Protein AF-A0A9P5PMZ4-F1 (afdb_monomer)

Radius of gyration: 18.68 Å; Cα contacts (8 Å, |Δi|>4): 31; chains: 1; bounding box: 36×31×54 Å

Organism: NCBI:txid206335

pLDDT: mean 79.24, std 9.77, range [43.88, 92.06]

InterPro domains:
  IPR012337 Ribonuclease H-like superfamily [SSF53098] (5-76)

Sequence (87 aa):
SNKEPFEYWSSIWPQNSKTITPCQALAHIALNFLAAPAASTNVEHLFLKSGLIISKKCHNLTPDHIRQSMVLGNWLTVPGLVPVSDI

Solvent-accessible surface area (backbone atoms only — not comparable to full-atom values): 5446 Å² total; per-residue (Å²): 131,88,66,57,70,65,62,53,33,56,72,59,44,71,90,83,63,97,68,86,48,74,69,35,55,50,25,50,52,51,46,56,58,69,68,49,71,95,55,67,59,67,61,50,50,51,49,60,72,42,40,65,54,54,74,74,35,46,93,82,43,56,73,66,55,52,50,50,52,50,52,51,57,56,42,70,71,40,88,84,72,58,63,79,91,80,110

Mean predicted aligned error: 9.97 Å

Foldseek 3Di:
DDDDQLVVLVVQADPDDPDQDPSNVVSVVSNVVVPDDPDCVVVVVLCVVLVCVCVVCVVPDDPVRSVVCSVVVVQVVDPPSDPPVRD

Secondary structure (DSSP, 8-state):
----HHHHHHHHS-SS-SS--HHHHHHHHHHHHHHS-SSTHHHHHHHHHHHHHHHHHTTTS-HHHHHHHHHHHHHTTSTTSS-GGG-

Structure (mmCIF, N/CA/C/O backbone):
data_AF-A0A9P5PMZ4-F1
#
_entry.id   AF-A0A9P5PMZ4-F1
#
loop_
_atom_site.group_PDB
_atom_site.id
_atom_site.type_symbol
_atom_site.label_atom_id
_atom_site.label_alt_id
_atom_site.label_comp_id
_atom_site.label_asym_id
_atom_site.label_entity_id
_atom_site.label_seq_id
_atom_site.pdbx_PDB_ins_code
_atom_site.Cartn_x
_atom_site.Cartn_y
_atom_site.Cartn_z
_atom_site.occupancy
_atom_site.B_iso_or_equiv
_atom_site.auth_seq_id
_atom_site.auth_comp_id
_atom_site.auth_asym_id
_atom_site.auth_atom_id
_atom_site.pdbx_PDB_model_num
ATOM 1 N N . SER A 1 1 ? 1.026 4.881 -25.749 1.00 43.88 1 SER A N 1
ATOM 2 C CA . SER A 1 1 ? 0.079 4.537 -24.674 1.00 43.88 1 SER A CA 1
ATOM 3 C C . SER A 1 1 ? 0.828 4.674 -23.364 1.00 43.88 1 SER A C 1
ATOM 5 O O . SER A 1 1 ? 1.776 3.920 -23.162 1.00 43.88 1 SER A O 1
ATOM 7 N N . ASN A 1 2 ? 0.533 5.707 -22.571 1.00 52.84 2 ASN A N 1
ATOM 8 C CA . ASN A 1 2 ? 1.212 5.956 -21.297 1.00 52.84 2 ASN A CA 1
ATOM 9 C C . ASN A 1 2 ? 0.746 4.895 -20.301 1.00 52.84 2 ASN A C 1
ATOM 11 O O . ASN A 1 2 ? -0.362 4.992 -19.790 1.00 52.84 2 ASN A O 1
ATOM 15 N N . LYS A 1 3 ? 1.553 3.852 -20.088 1.00 66.25 3 LYS A N 1
ATOM 16 C CA . LYS A 1 3 ? 1.331 2.935 -18.967 1.00 66.25 3 LYS A CA 1
ATOM 17 C C . LYS A 1 3 ? 1.526 3.724 -17.678 1.00 66.25 3 LYS A C 1
ATOM 19 O O . LYS A 1 3 ? 2.486 4.494 -17.590 1.00 66.25 3 LYS A O 1
ATOM 24 N N . GLU A 1 4 ? 0.641 3.520 -16.709 1.00 86.31 4 GLU A N 1
ATOM 25 C CA . GLU A 1 4 ? 0.804 4.095 -15.377 1.00 86.31 4 GLU A CA 1
ATOM 26 C C . GLU A 1 4 ? 2.183 3.685 -14.824 1.00 86.31 4 GLU A C 1
ATOM 28 O O . GLU A 1 4 ? 2.572 2.518 -14.969 1.00 86.31 4 GLU A O 1
ATOM 33 N N . PRO A 1 5 ? 2.965 4.609 -14.227 1.00 85.62 5 PRO A N 1
ATOM 34 C CA . PRO A 1 5 ? 4.352 4.344 -13.836 1.00 85.62 5 PRO A CA 1
ATOM 35 C C . PRO A 1 5 ? 4.513 3.082 -12.984 1.00 85.62 5 PRO A C 1
ATOM 37 O O . PRO A 1 5 ? 5.483 2.342 -13.145 1.00 85.62 5 PRO A O 1
ATOM 40 N N . PHE A 1 6 ? 3.535 2.805 -12.120 1.00 86.56 6 PHE A N 1
ATOM 41 C CA . PHE A 1 6 ? 3.516 1.613 -11.281 1.00 86.56 6 PHE A CA 1
ATOM 42 C C . PHE A 1 6 ? 3.444 0.320 -12.111 1.00 86.56 6 PHE A C 1
ATOM 44 O O . PHE A 1 6 ? 4.271 -0.569 -11.928 1.00 86.56 6 PHE A O 1
ATOM 51 N N . GLU A 1 7 ? 2.538 0.241 -13.091 1.00 87.94 7 GLU A N 1
ATOM 52 C CA . GLU A 1 7 ? 2.382 -0.929 -13.968 1.00 87.94 7 GLU A CA 1
ATOM 53 C C . GLU A 1 7 ? 3.634 -1.194 -14.811 1.00 87.94 7 GLU A C 1
ATOM 55 O O . GLU A 1 7 ? 4.030 -2.345 -15.020 1.00 87.94 7 GLU A O 1
ATOM 60 N N . TYR A 1 8 ? 4.284 -0.125 -15.280 1.00 90.12 8 TYR A N 1
ATOM 61 C CA . TYR A 1 8 ? 5.533 -0.231 -16.026 1.00 90.12 8 TYR A CA 1
ATOM 62 C C . TYR A 1 8 ? 6.627 -0.896 -15.183 1.00 90.12 8 TYR A C 1
ATOM 64 O O . TYR A 1 8 ? 7.193 -1.909 -15.602 1.00 90.12 8 TYR A O 1
ATOM 72 N N . TRP A 1 9 ? 6.890 -0.384 -13.979 1.00 89.62 9 TRP A N 1
ATOM 73 C CA . TRP A 1 9 ? 7.928 -0.940 -13.110 1.00 89.62 9 TRP A CA 1
ATOM 74 C C . TRP A 1 9 ? 7.567 -2.331 -12.574 1.00 89.62 9 TRP A C 1
ATOM 76 O O . TRP A 1 9 ? 8.453 -3.180 -12.465 1.00 89.62 9 TRP A O 1
ATO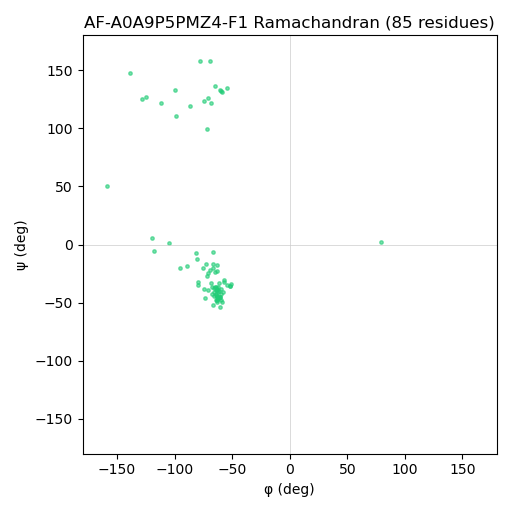M 86 N N . SER A 1 10 ? 6.282 -2.617 -12.335 1.00 89.44 10 SER A N 1
ATOM 87 C CA . SER A 1 10 ? 5.816 -3.962 -11.974 1.00 89.44 10 SER A CA 1
ATOM 88 C C . SER A 1 10 ? 6.095 -4.995 -13.067 1.00 89.44 10 SER A C 1
ATOM 90 O O . SER A 1 10 ? 6.407 -6.137 -12.747 1.00 89.44 10 SER A O 1
ATOM 92 N N . SER A 1 11 ? 6.051 -4.613 -14.349 1.00 88.06 11 SER A N 1
ATOM 93 C CA . SER A 1 11 ? 6.355 -5.536 -15.455 1.00 88.06 11 SER A CA 1
ATOM 94 C C . SER A 1 11 ? 7.832 -5.947 -15.541 1.00 88.06 11 SER A C 1
ATOM 96 O O . SER A 1 11 ? 8.153 -6.990 -16.105 1.00 88.06 11 SER A O 1
ATOM 98 N N . ILE A 1 12 ? 8.730 -5.140 -14.970 1.00 86.19 12 ILE A N 1
ATOM 99 C CA . ILE A 1 12 ? 10.185 -5.369 -14.958 1.00 86.19 12 ILE A CA 1
ATOM 100 C C . ILE A 1 12 ? 10.598 -6.197 -13.728 1.00 86.19 12 ILE A C 1
ATOM 102 O O . ILE A 1 12 ? 11.680 -6.792 -13.695 1.00 86.19 12 ILE A O 1
ATOM 106 N N . TRP A 1 13 ? 9.736 -6.259 -12.711 1.00 81.06 13 TRP A N 1
ATOM 107 C CA . TRP A 1 13 ? 10.000 -6.970 -11.468 1.00 81.06 13 TRP A CA 1
ATOM 108 C C . TRP A 1 13 ? 9.972 -8.497 -11.670 1.00 81.06 13 TRP A C 1
ATOM 110 O O . TRP A 1 13 ? 8.981 -9.038 -12.169 1.00 81.06 13 TRP A O 1
ATOM 120 N N . PRO A 1 14 ? 11.031 -9.236 -11.287 1.00 73.06 14 PRO A N 1
ATOM 121 C CA . PRO A 1 14 ? 11.065 -10.677 -11.466 1.00 73.06 14 PRO A CA 1
ATOM 122 C C . PRO A 1 14 ? 10.162 -11.345 -10.437 1.00 73.06 14 PRO A C 1
ATOM 124 O O . PRO A 1 14 ? 10.378 -11.218 -9.235 1.00 73.06 14 PRO A O 1
ATOM 127 N N . GLN A 1 15 ? 9.198 -12.136 -10.899 1.00 66.88 15 GLN A N 1
ATOM 128 C CA . GLN A 1 15 ? 8.359 -12.897 -9.978 1.00 66.88 15 GLN A CA 1
ATOM 129 C C . GLN A 1 15 ? 9.118 -14.049 -9.297 1.00 66.88 15 GLN A C 1
ATOM 131 O O . GLN A 1 15 ? 8.719 -14.430 -8.208 1.00 66.88 15 GLN A O 1
ATOM 136 N N . ASN A 1 16 ? 10.208 -14.581 -9.886 1.00 63.66 16 ASN A N 1
ATOM 137 C CA . ASN A 1 16 ? 10.945 -15.750 -9.362 1.00 63.66 16 ASN A CA 1
ATOM 138 C C . ASN A 1 16 ? 12.408 -15.867 -9.880 1.00 63.66 16 ASN A C 1
ATOM 140 O O . ASN A 1 16 ? 12.807 -16.914 -10.390 1.00 63.66 16 ASN A O 1
ATOM 144 N N . SER A 1 17 ? 13.230 -14.810 -9.803 1.00 68.75 17 SER A N 1
ATOM 145 C CA . SER A 1 17 ? 14.650 -14.881 -10.226 1.00 68.75 17 SER A CA 1
ATOM 146 C C . SER A 1 17 ? 15.603 -15.068 -9.039 1.00 68.75 17 SER A C 1
ATOM 148 O O . SER A 1 17 ? 15.526 -14.324 -8.067 1.00 68.75 17 SER A O 1
ATOM 150 N N . LYS A 1 18 ? 16.553 -16.012 -9.138 1.00 72.75 18 LYS A N 1
ATOM 151 C CA . LYS A 1 18 ? 17.628 -16.223 -8.139 1.00 72.75 18 LYS A CA 1
ATOM 152 C C . LYS A 1 18 ? 18.712 -15.140 -8.165 1.00 72.75 18 LYS A C 1
ATOM 154 O O . LYS A 1 18 ? 19.479 -15.024 -7.216 1.00 72.75 18 LYS A O 1
ATOM 159 N N . THR A 1 19 ? 18.787 -14.364 -9.242 1.00 77.56 19 THR A N 1
ATOM 160 C CA . THR A 1 19 ? 19.781 -13.301 -9.433 1.00 77.56 19 THR A CA 1
ATOM 161 C C . THR A 1 19 ? 19.075 -12.004 -9.807 1.00 77.56 19 THR A C 1
ATOM 163 O O . THR A 1 19 ? 18.311 -11.982 -10.775 1.00 77.56 19 THR A O 1
ATOM 166 N N . ILE A 1 20 ? 19.330 -10.936 -9.047 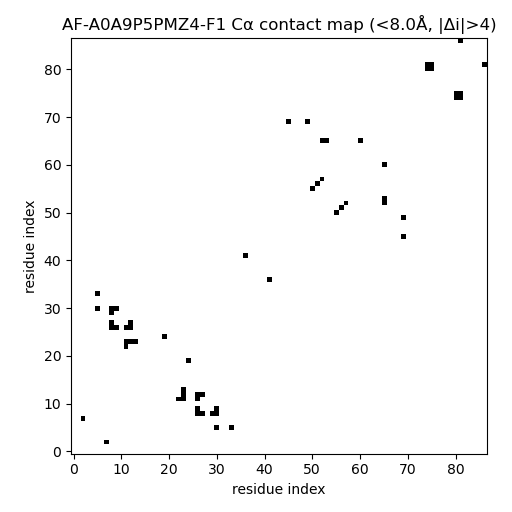1.00 81.31 20 ILE A N 1
ATOM 167 C CA . ILE A 1 20 ? 18.765 -9.603 -9.286 1.00 81.31 20 ILE A CA 1
ATOM 168 C C . ILE A 1 20 ? 19.668 -8.862 -10.272 1.00 81.31 20 ILE A C 1
ATOM 170 O O . ILE A 1 20 ? 20.844 -8.632 -9.993 1.00 81.31 20 ILE A O 1
ATOM 174 N N . THR A 1 21 ? 19.130 -8.480 -11.428 1.00 87.12 21 THR A N 1
ATOM 175 C CA . THR A 1 21 ? 19.840 -7.609 -12.373 1.00 87.12 21 THR A CA 1
ATOM 176 C C . THR A 1 21 ? 19.783 -6.148 -11.903 1.00 87.12 21 THR A C 1
ATOM 178 O O . THR A 1 21 ? 18.855 -5.769 -11.182 1.00 87.12 21 THR A O 1
ATOM 181 N N . PRO A 1 22 ? 20.710 -5.272 -12.335 1.00 88.56 22 PRO A N 1
ATOM 182 C CA . PRO A 1 22 ? 20.660 -3.847 -11.989 1.00 88.56 22 PRO A CA 1
ATOM 183 C C . PRO A 1 22 ? 19.325 -3.172 -12.345 1.00 88.56 22 PRO A C 1
ATOM 185 O O . PRO A 1 22 ? 18.832 -2.325 -11.605 1.00 88.56 22 PRO A O 1
ATOM 188 N N . CYS A 1 23 ? 18.699 -3.588 -13.450 1.00 86.56 23 CYS A N 1
ATOM 189 C CA . CYS A 1 23 ? 17.400 -3.070 -13.878 1.00 86.56 23 CYS A CA 1
ATOM 190 C C . CYS A 1 23 ? 16.271 -3.486 -12.920 1.00 86.56 23 CYS A C 1
ATOM 192 O O . CYS A 1 23 ? 15.389 -2.689 -12.612 1.00 86.56 23 CYS A O 1
ATOM 194 N N . GLN A 1 24 ? 16.338 -4.703 -12.378 1.00 86.69 24 GLN A N 1
ATOM 195 C CA . GLN A 1 24 ? 15.389 -5.191 -11.377 1.00 86.69 24 GLN A CA 1
ATOM 196 C C . GLN A 1 24 ? 15.581 -4.487 -10.032 1.00 86.69 24 GLN A C 1
ATOM 198 O O . GLN A 1 24 ? 14.600 -4.116 -9.395 1.00 86.69 24 GLN A O 1
ATOM 203 N N . ALA A 1 25 ? 16.828 -4.234 -9.625 1.00 89.25 25 ALA A N 1
ATOM 204 C CA . ALA A 1 25 ? 17.112 -3.437 -8.432 1.00 89.25 25 ALA A CA 1
ATOM 205 C C . ALA A 1 25 ? 16.529 -2.018 -8.553 1.00 89.25 25 ALA A C 1
ATOM 207 O O . ALA A 1 25 ? 15.891 -1.529 -7.622 1.00 89.25 25 ALA A O 1
ATOM 208 N N . LEU A 1 26 ? 16.673 -1.385 -9.723 1.00 91.12 26 LEU A N 1
ATOM 209 C CA . LEU A 1 26 ? 16.069 -0.082 -9.996 1.00 91.12 26 LEU A CA 1
ATOM 210 C C . LEU A 1 26 ? 14.535 -0.141 -9.977 1.00 91.12 26 LEU A C 1
ATOM 212 O O . LEU A 1 26 ? 13.905 0.722 -9.370 1.00 91.12 26 LEU A O 1
ATOM 216 N N . ALA A 1 27 ? 13.937 -1.175 -10.577 1.00 90.19 27 ALA A N 1
ATOM 217 C CA . ALA A 1 27 ? 12.492 -1.384 -10.537 1.00 90.19 27 ALA A CA 1
ATOM 218 C C . ALA A 1 27 ? 11.971 -1.530 -9.100 1.00 90.19 27 ALA A C 1
ATOM 220 O O . ALA A 1 27 ? 10.936 -0.957 -8.771 1.00 90.19 27 ALA A O 1
ATOM 221 N N . HIS A 1 28 ? 12.717 -2.208 -8.219 1.00 87.94 28 HIS A N 1
ATOM 222 C CA . HIS A 1 28 ? 12.374 -2.289 -6.797 1.00 87.94 28 HIS A CA 1
ATOM 223 C C . HIS A 1 28 ? 12.308 -0.912 -6.143 1.00 87.94 28 HIS A C 1
ATOM 225 O O . HIS A 1 28 ? 11.356 -0.595 -5.435 1.00 87.94 28 HIS A O 1
ATOM 231 N N . ILE A 1 29 ? 13.342 -0.095 -6.357 1.00 92.06 29 ILE A N 1
ATOM 232 C CA . ILE A 1 29 ? 13.444 1.237 -5.758 1.00 92.06 29 ILE A CA 1
ATOM 233 C C . ILE A 1 29 ? 12.307 2.116 -6.275 1.00 92.06 29 ILE A C 1
ATOM 235 O O . ILE A 1 29 ? 11.641 2.775 -5.483 1.00 92.06 29 ILE A O 1
ATOM 239 N N . ALA A 1 30 ? 12.048 2.078 -7.583 1.00 91.69 30 ALA A N 1
ATOM 240 C CA . ALA A 1 30 ? 10.965 2.830 -8.198 1.00 91.69 30 ALA A CA 1
ATOM 241 C C . ALA A 1 30 ? 9.593 2.419 -7.643 1.00 91.69 30 ALA A C 1
ATOM 243 O O . ALA A 1 30 ? 8.804 3.287 -7.285 1.00 91.69 30 ALA A O 1
ATOM 244 N N . LEU A 1 31 ? 9.321 1.117 -7.504 1.00 91.19 31 LEU A N 1
ATOM 245 C CA . LEU A 1 31 ? 8.073 0.627 -6.911 1.00 91.19 31 LEU A CA 1
ATOM 246 C C . LEU A 1 31 ? 7.926 1.048 -5.448 1.00 91.19 31 LEU A C 1
ATOM 248 O O . LEU A 1 31 ? 6.861 1.522 -5.067 1.00 91.19 31 LEU A O 1
ATOM 252 N N . ASN A 1 32 ? 8.986 0.937 -4.645 1.00 89.94 32 ASN A N 1
ATOM 253 C CA . ASN A 1 32 ? 8.963 1.376 -3.247 1.00 89.94 32 ASN A CA 1
ATOM 254 C C . ASN A 1 32 ? 8.718 2.886 -3.126 1.00 89.94 32 ASN A C 1
ATOM 256 O O . ASN A 1 32 ? 7.947 3.320 -2.273 1.00 89.94 32 ASN A O 1
ATOM 260 N N . PHE A 1 33 ? 9.336 3.683 -3.999 1.00 89.81 33 PHE A N 1
ATO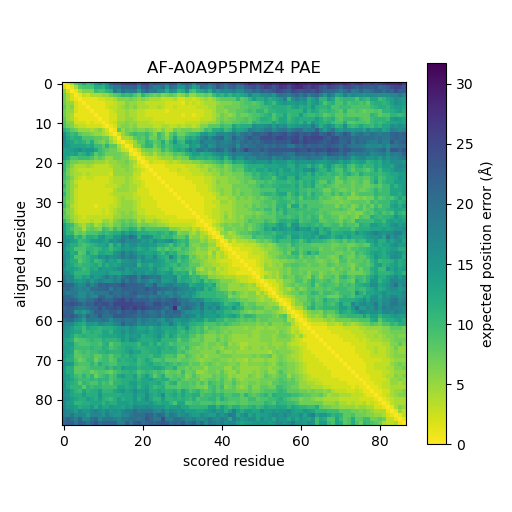M 261 C CA . PHE A 1 33 ? 9.124 5.126 -4.047 1.00 89.81 33 PHE A CA 1
ATOM 262 C C . PHE A 1 33 ? 7.689 5.482 -4.459 1.00 89.81 33 PHE A C 1
ATOM 264 O O . PHE A 1 33 ? 7.064 6.322 -3.824 1.00 89.81 33 PHE A O 1
ATOM 271 N N . LEU A 1 34 ? 7.146 4.818 -5.485 1.00 88.88 34 LEU A N 1
ATOM 272 C CA . LEU A 1 34 ? 5.782 5.051 -5.974 1.00 88.88 34 LEU A CA 1
ATOM 273 C C . LEU A 1 34 ? 4.696 4.529 -5.021 1.00 88.88 34 LEU A C 1
ATOM 275 O O . LEU A 1 34 ? 3.584 5.048 -5.028 1.00 88.88 34 LEU A O 1
ATOM 279 N N . ALA A 1 35 ? 4.994 3.508 -4.214 1.00 87.19 35 ALA A N 1
ATOM 280 C CA . ALA A 1 35 ? 4.074 2.974 -3.211 1.00 87.19 35 ALA A CA 1
ATOM 281 C C . ALA A 1 35 ? 3.959 3.871 -1.969 1.00 87.19 35 ALA A C 1
ATOM 283 O O . ALA A 1 35 ? 2.986 3.758 -1.220 1.00 87.19 35 ALA A O 1
ATOM 284 N N . ALA A 1 36 ? 4.938 4.750 -1.733 1.00 86.62 36 ALA A N 1
ATOM 285 C CA . ALA A 1 36 ? 4.885 5.702 -0.637 1.00 86.62 36 ALA A CA 1
ATOM 286 C C . ALA A 1 36 ? 3.774 6.736 -0.906 1.00 86.62 36 ALA A C 1
ATOM 288 O O . ALA A 1 36 ? 3.815 7.433 -1.924 1.00 86.62 36 ALA A O 1
ATOM 289 N N . PRO A 1 37 ? 2.774 6.872 -0.016 1.00 80.88 37 PRO A N 1
ATOM 290 C CA . PRO A 1 37 ? 1.739 7.881 -0.184 1.00 80.88 37 PRO A CA 1
ATOM 291 C C . PRO A 1 37 ? 2.355 9.282 -0.215 1.00 80.88 37 PRO A C 1
ATOM 293 O O . PRO A 1 37 ? 3.135 9.640 0.665 1.00 80.88 37 PRO A O 1
ATOM 296 N N . ALA A 1 38 ? 1.957 10.103 -1.188 1.00 81.62 38 ALA A N 1
ATOM 297 C CA . ALA A 1 38 ? 2.415 11.491 -1.284 1.00 81.62 38 ALA A CA 1
ATOM 298 C C . ALA A 1 38 ? 1.905 12.384 -0.132 1.00 81.62 38 ALA A C 1
ATOM 300 O O . ALA A 1 38 ? 2.436 13.470 0.084 1.00 81.62 38 ALA A O 1
ATOM 301 N N . ALA A 1 39 ? 0.879 11.939 0.603 1.00 76.62 39 ALA A N 1
ATOM 302 C CA . ALA A 1 39 ? 0.278 12.677 1.709 1.00 76.62 39 ALA A CA 1
ATOM 303 C C . ALA A 1 39 ? -0.053 11.761 2.900 1.00 76.62 39 ALA A C 1
ATOM 305 O O . ALA A 1 39 ? -0.460 10.609 2.726 1.00 76.62 39 ALA A O 1
ATOM 306 N N . SER A 1 40 ? 0.034 12.308 4.117 1.00 73.75 40 SER A N 1
ATOM 307 C CA . SER A 1 40 ? -0.435 11.674 5.363 1.00 73.75 40 SER A CA 1
ATOM 308 C C . SER A 1 40 ? -1.958 11.520 5.425 1.00 73.75 40 SER A C 1
ATOM 310 O O . SER A 1 40 ? -2.481 10.859 6.318 1.00 73.75 40 SER A O 1
ATOM 312 N N . THR A 1 41 ? -2.698 12.072 4.465 1.00 71.31 41 THR A N 1
ATOM 313 C CA . THR A 1 41 ? -4.164 12.094 4.473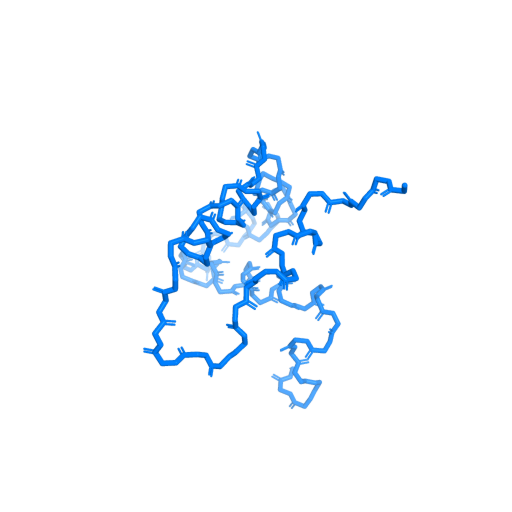 1.00 71.31 41 THR A CA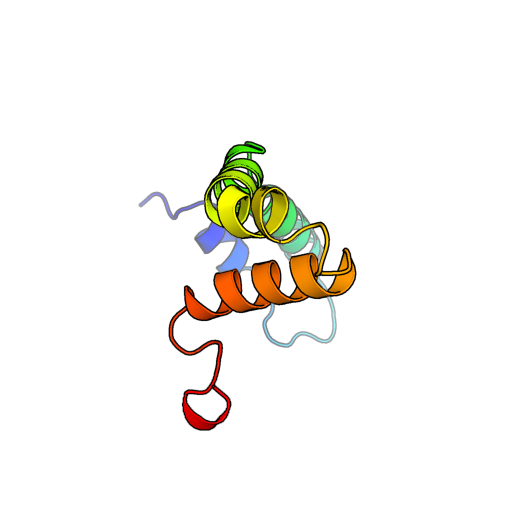 1
ATOM 314 C C . THR A 1 41 ? -4.783 10.696 4.555 1.00 71.31 41 THR A C 1
ATOM 316 O O . THR A 1 41 ? -5.813 10.522 5.201 1.00 71.31 41 THR A O 1
ATOM 319 N N . ASN A 1 42 ? -4.146 9.667 3.983 1.00 70.50 42 ASN A N 1
ATOM 320 C CA . ASN A 1 42 ? -4.650 8.293 4.084 1.00 70.50 42 ASN A CA 1
ATOM 321 C C . ASN A 1 42 ? -4.609 7.762 5.526 1.00 70.50 42 ASN A C 1
ATOM 323 O O . ASN A 1 42 ? -5.563 7.120 5.969 1.00 70.50 42 ASN A O 1
ATOM 327 N N . VAL A 1 43 ? -3.537 8.053 6.272 1.00 72.50 43 VAL A N 1
ATOM 328 C CA . VAL A 1 43 ? -3.442 7.681 7.692 1.00 72.50 43 VAL A CA 1
ATOM 329 C C . VAL A 1 43 ? -4.323 8.577 8.562 1.00 72.50 43 VAL A C 1
ATOM 331 O O . VAL A 1 43 ? -5.005 8.069 9.446 1.00 72.50 43 VAL A O 1
ATOM 334 N N . GLU A 1 44 ? -4.417 9.874 8.274 1.00 76.56 44 GLU A N 1
ATOM 335 C CA . GLU A 1 44 ? -5.335 10.790 8.971 1.00 76.56 44 GLU A CA 1
ATOM 336 C C . GLU A 1 44 ? -6.805 10.389 8.801 1.00 76.56 44 GLU A C 1
ATOM 338 O O . GLU A 1 44 ? -7.569 10.412 9.764 1.00 76.56 44 GLU A O 1
ATOM 343 N N . HIS A 1 45 ? -7.209 9.953 7.607 1.00 74.75 45 HIS A N 1
ATOM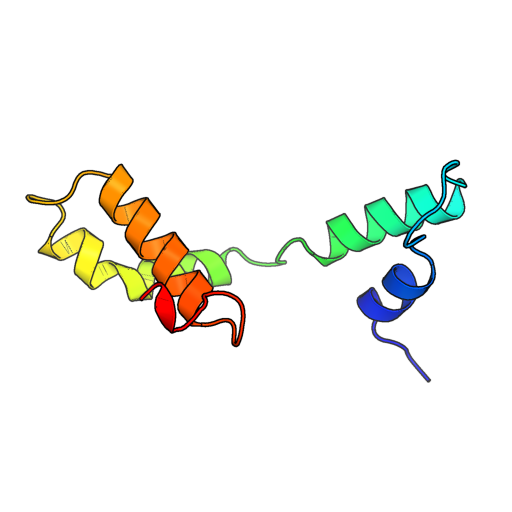 344 C CA . HIS A 1 45 ? -8.561 9.464 7.349 1.00 74.75 45 HIS A CA 1
ATOM 345 C C . HIS A 1 45 ? -8.871 8.187 8.144 1.00 74.75 45 HIS A C 1
ATOM 347 O O . HIS A 1 45 ? -9.982 8.033 8.660 1.00 74.75 45 HIS A O 1
ATOM 353 N N . LEU A 1 46 ? -7.884 7.297 8.307 1.00 73.38 46 LEU A N 1
ATOM 354 C CA . LEU A 1 46 ? -7.995 6.136 9.192 1.00 73.38 46 LEU A CA 1
ATOM 355 C C . LEU A 1 46 ? -8.191 6.578 10.652 1.00 73.38 46 LEU A C 1
ATOM 357 O O . LEU A 1 46 ? -9.094 6.080 11.328 1.00 73.38 46 LEU A O 1
ATOM 361 N N . PHE A 1 47 ? -7.406 7.554 11.122 1.00 72.81 47 PHE A N 1
ATOM 362 C CA . PHE A 1 47 ? -7.552 8.123 12.463 1.00 72.81 47 PHE A CA 1
ATOM 363 C C . PHE A 1 47 ? -8.925 8.763 12.669 1.00 72.81 47 PHE A C 1
ATOM 365 O O . PHE A 1 47 ? -9.579 8.470 13.669 1.00 72.81 47 PHE A O 1
ATOM 372 N N . LEU A 1 48 ? -9.414 9.545 11.705 1.00 74.69 48 LEU A N 1
ATOM 373 C CA . LEU A 1 48 ? -10.733 10.172 11.763 1.00 74.69 48 LEU A CA 1
ATOM 374 C C . LEU A 1 48 ? -11.847 9.123 11.878 1.00 74.69 48 LEU A C 1
ATOM 376 O O . LEU A 1 48 ? -12.696 9.218 12.764 1.00 74.69 48 LEU A O 1
ATOM 380 N N . LYS A 1 49 ? -11.810 8.078 11.041 1.00 72.62 49 LYS A N 1
ATOM 381 C CA . LYS A 1 49 ? -12.773 6.965 11.099 1.00 72.62 49 LYS A CA 1
ATOM 382 C C . LYS A 1 49 ? -12.712 6.209 12.425 1.00 72.62 49 LYS A C 1
ATOM 384 O O . LYS A 1 49 ? -13.740 5.793 12.952 1.00 72.62 49 LYS A O 1
ATOM 389 N N . SER A 1 50 ? -11.517 6.059 12.985 1.00 69.69 50 SER A N 1
ATOM 390 C CA . SER A 1 50 ? -11.303 5.399 14.275 1.00 69.69 50 SER A CA 1
ATOM 391 C C . SER A 1 50 ? -11.557 6.298 15.490 1.00 69.69 50 SER A C 1
ATOM 393 O O . SER A 1 50 ? -11.560 5.800 16.616 1.00 6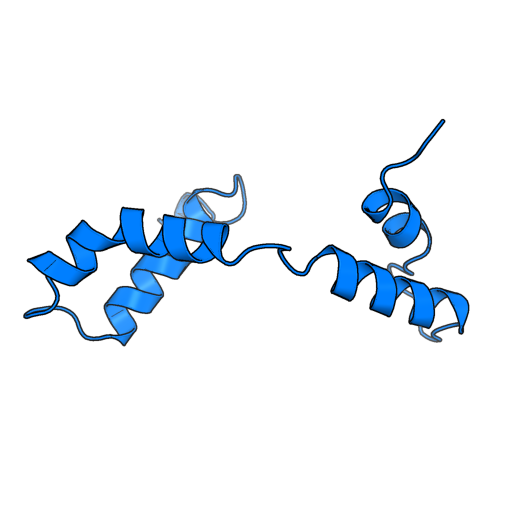9.69 50 SER A O 1
ATOM 395 N N . GLY A 1 51 ? -11.787 7.602 15.296 1.00 71.88 51 GLY A N 1
ATOM 396 C CA . GLY A 1 51 ? -11.915 8.578 16.380 1.00 71.88 51 GLY A CA 1
ATOM 397 C C . GLY A 1 51 ? -13.017 8.218 17.375 1.00 71.88 51 GLY A C 1
ATOM 398 O O . GLY A 1 51 ? -12.878 8.448 18.571 1.00 71.88 51 GLY A O 1
ATOM 399 N N . LEU A 1 52 ? -14.074 7.538 16.921 1.00 67.69 52 LEU A N 1
ATOM 400 C CA . LEU A 1 52 ? -15.123 7.032 17.806 1.00 67.69 52 LEU A CA 1
ATOM 401 C C . LEU A 1 52 ? -14.616 5.934 18.761 1.00 67.69 52 LEU A C 1
ATOM 403 O O . LEU A 1 52 ? -15.023 5.902 19.920 1.00 67.69 52 LEU A O 1
ATOM 407 N N . ILE A 1 53 ? -13.723 5.054 18.298 1.00 66.75 53 ILE A N 1
ATOM 408 C CA . ILE A 1 53 ? -13.110 3.983 19.102 1.00 66.75 53 ILE A CA 1
ATOM 409 C C . ILE A 1 53 ? -12.083 4.586 20.062 1.00 66.75 53 ILE A C 1
ATOM 411 O O . ILE A 1 53 ? -12.109 4.288 21.255 1.00 66.75 53 ILE A O 1
ATOM 415 N N . ILE A 1 54 ? -11.228 5.478 19.556 1.00 67.50 54 ILE A N 1
ATOM 416 C CA . ILE A 1 54 ? -10.165 6.109 20.341 1.00 67.50 54 ILE A CA 1
ATOM 417 C C . ILE A 1 54 ? -10.763 7.021 21.412 1.00 67.50 54 ILE A C 1
ATOM 419 O O . ILE A 1 54 ? -10.453 6.860 22.581 1.00 67.50 54 ILE A O 1
ATOM 423 N N . SER A 1 55 ? -11.662 7.942 21.071 1.00 66.44 55 SER A N 1
ATOM 424 C CA . SER A 1 55 ? -12.139 8.945 22.029 1.00 66.44 55 SER A CA 1
ATOM 425 C C . SER A 1 55 ? -13.211 8.431 22.993 1.00 66.44 55 SER A C 1
ATOM 427 O O . SER A 1 55 ? -13.254 8.893 24.127 1.00 66.44 55 SER A O 1
ATOM 429 N N . LYS A 1 56 ? -14.087 7.492 22.589 1.00 66.06 56 LYS A N 1
ATOM 430 C CA . LYS A 1 56 ? -15.159 6.987 23.479 1.00 66.06 56 LYS A CA 1
ATOM 431 C C . LYS A 1 56 ? -14.812 5.700 24.221 1.00 66.06 56 LYS A C 1
ATOM 433 O O . LYS A 1 56 ? -15.471 5.394 25.210 1.00 66.06 56 LYS A O 1
ATOM 438 N N . LYS A 1 57 ? -13.836 4.914 23.760 1.00 63.03 57 LYS A N 1
ATOM 439 C CA . LYS A 1 57 ? -13.462 3.644 24.405 1.00 63.03 57 LYS A CA 1
ATOM 440 C C . LYS A 1 57 ? -12.011 3.596 24.889 1.00 63.03 57 LYS A C 1
ATOM 442 O O . LYS A 1 57 ? -11.632 2.555 25.416 1.00 63.03 57 LYS A O 1
ATOM 447 N N . CYS A 1 58 ? -11.237 4.689 24.820 1.00 62.69 58 CYS A N 1
ATOM 448 C CA . CYS A 1 58 ? -9.861 4.737 25.350 1.00 62.69 58 CYS A CA 1
ATOM 449 C C . CYS A 1 58 ? -9.745 4.268 26.802 1.00 62.69 58 CYS A C 1
ATOM 451 O O . CYS A 1 58 ? -8.772 3.618 27.153 1.00 62.69 58 CYS A O 1
ATOM 453 N N . HIS A 1 59 ? -10.747 4.549 27.635 1.00 66.25 59 HIS A N 1
ATOM 454 C CA . HIS A 1 59 ? -10.765 4.141 29.042 1.00 66.25 59 HIS A CA 1
ATOM 455 C C . HIS A 1 59 ? -10.807 2.614 29.235 1.00 66.25 59 HIS A C 1
ATOM 457 O O . HIS A 1 59 ? -10.402 2.127 30.284 1.00 66.25 59 HIS A O 1
ATOM 463 N N . ASN A 1 60 ? -11.295 1.867 28.237 1.00 70.88 60 ASN A N 1
ATOM 464 C CA . ASN A 1 60 ? -11.530 0.421 28.313 1.00 70.88 60 ASN A CA 1
ATOM 465 C C . ASN A 1 60 ? -10.684 -0.389 27.320 1.00 70.88 60 ASN A C 1
ATOM 467 O O . ASN A 1 60 ? -10.751 -1.615 27.329 1.00 70.88 60 ASN A O 1
ATOM 471 N N . LEU A 1 61 ? -9.930 0.266 26.434 1.00 75.06 61 LEU A N 1
ATOM 472 C CA . LEU A 1 61 ? -9.132 -0.386 25.400 1.00 75.06 61 LEU A CA 1
ATOM 473 C C . LEU A 1 61 ? -7.684 0.065 25.510 1.00 75.06 61 LEU A C 1
ATOM 475 O O . LEU A 1 61 ? -7.383 1.256 25.470 1.00 75.06 61 LEU A O 1
ATOM 479 N N . THR A 1 62 ? -6.779 -0.905 25.598 1.00 82.50 62 THR A N 1
ATOM 480 C CA . THR A 1 62 ? -5.347 -0.615 25.534 1.00 82.50 62 THR A CA 1
ATOM 481 C C . THR A 1 62 ? -4.961 -0.153 24.120 1.00 82.50 62 THR A C 1
ATOM 483 O O . THR A 1 62 ? -5.654 -0.481 23.148 1.00 82.50 62 THR A O 1
ATOM 486 N N . PRO A 1 63 ? -3.839 0.574 23.967 1.00 80.62 63 PRO A N 1
ATOM 487 C CA . PRO A 1 63 ? -3.326 0.977 22.656 1.00 80.62 63 PRO A CA 1
ATOM 488 C C . PRO A 1 63 ? -3.195 -0.184 21.658 1.00 80.62 63 PRO A C 1
ATOM 490 O O . PRO A 1 63 ? -3.474 -0.013 20.471 1.00 80.62 63 PRO A O 1
ATOM 493 N N . ASP A 1 64 ? -2.859 -1.382 22.143 1.00 84.81 64 ASP A N 1
ATOM 494 C CA . ASP A 1 64 ? -2.773 -2.587 21.314 1.00 84.81 64 ASP A CA 1
ATOM 495 C C . ASP A 1 64 ? -4.123 -2.988 20.714 1.00 84.81 64 ASP A C 1
ATOM 497 O O . ASP A 1 64 ? -4.199 -3.265 19.516 1.00 84.81 64 ASP A O 1
ATOM 501 N N . HIS A 1 65 ? -5.206 -2.946 21.496 1.00 83.19 65 HIS A N 1
ATOM 502 C CA . HIS A 1 65 ? -6.550 -3.250 20.994 1.00 83.19 65 HIS A CA 1
ATOM 503 C C . HIS A 1 65 ? -7.015 -2.229 19.949 1.00 83.19 65 HIS A C 1
ATOM 505 O O . HIS A 1 65 ? -7.666 -2.589 18.965 1.00 83.19 65 HIS A O 1
ATOM 511 N N . ILE A 1 66 ? -6.662 -0.953 20.134 1.00 81.56 66 ILE A N 1
ATOM 512 C CA . ILE A 1 66 ? -6.950 0.111 19.163 1.00 81.56 66 ILE A CA 1
ATOM 513 C C . ILE A 1 66 ? -6.209 -0.173 17.852 1.00 81.56 66 ILE A C 1
ATOM 515 O O . ILE A 1 66 ? -6.821 -0.158 16.783 1.00 81.56 66 ILE A O 1
ATOM 519 N N . ARG A 1 67 ? -4.913 -0.502 17.929 1.00 83.94 67 ARG A N 1
ATOM 520 C CA . ARG A 1 67 ? -4.094 -0.846 16.761 1.00 83.94 67 ARG A CA 1
ATOM 521 C C . ARG A 1 67 ? -4.626 -2.082 16.035 1.00 83.94 67 ARG A C 1
ATOM 523 O O . ARG A 1 67 ? -4.744 -2.054 14.814 1.00 83.94 67 ARG A O 1
ATOM 530 N N . GLN A 1 68 ? -4.973 -3.146 16.758 1.00 86.69 68 GLN A N 1
ATOM 531 C CA . GLN A 1 68 ? -5.556 -4.358 16.172 1.00 86.69 68 GLN A CA 1
ATOM 532 C C . GLN A 1 68 ? -6.879 -4.062 15.461 1.00 86.69 68 GLN A C 1
ATOM 534 O O . GLN A 1 68 ? -7.063 -4.476 14.320 1.00 86.69 68 GLN A O 1
ATOM 539 N N . SER A 1 69 ? -7.760 -3.281 16.092 1.00 83.38 69 SER A N 1
ATOM 540 C CA . SER A 1 69 ? -9.046 -2.890 15.503 1.00 83.38 69 SER A CA 1
ATOM 541 C C . SER A 1 69 ? -8.866 -2.056 14.232 1.00 83.38 69 SER A C 1
ATOM 543 O O . SER A 1 69 ? -9.588 -2.254 13.259 1.00 83.38 69 SER A O 1
ATOM 545 N N . MET A 1 70 ? -7.885 -1.146 14.211 1.00 83.31 70 MET A N 1
ATOM 546 C CA . MET A 1 70 ? -7.539 -0.366 13.019 1.00 83.31 70 MET A CA 1
ATOM 547 C C . MET A 1 70 ? -7.018 -1.242 11.877 1.00 83.31 70 MET A C 1
ATOM 549 O O . MET A 1 70 ? -7.464 -1.091 10.742 1.00 83.31 70 MET A O 1
ATOM 553 N N . VAL A 1 71 ? -6.078 -2.147 12.169 1.00 86.00 71 VAL A N 1
ATOM 554 C CA . VAL A 1 71 ? -5.485 -3.045 11.168 1.00 86.00 71 VAL A CA 1
ATOM 555 C C . VAL A 1 71 ? -6.553 -3.968 10.588 1.00 86.00 71 VAL A C 1
ATOM 557 O O . VAL A 1 71 ? -6.700 -4.025 9.369 1.00 86.00 71 VAL A O 1
ATOM 560 N N . LEU A 1 72 ? -7.347 -4.613 11.448 1.00 86.00 72 LEU A N 1
ATOM 561 C CA . LEU A 1 72 ? -8.435 -5.492 11.027 1.00 86.00 72 LEU A CA 1
ATOM 562 C C . LEU A 1 72 ? -9.491 -4.722 10.230 1.00 86.00 72 LEU A C 1
ATOM 564 O O . LEU A 1 72 ? -9.884 -5.154 9.152 1.00 86.00 72 LEU A O 1
ATOM 568 N N . GLY A 1 73 ? -9.896 -3.545 10.713 1.00 83.62 73 GLY A N 1
ATOM 569 C CA . GLY A 1 73 ? -10.835 -2.676 10.010 1.00 83.62 73 GLY A CA 1
ATOM 570 C C . GLY A 1 73 ? -10.343 -2.288 8.618 1.00 83.62 73 GLY A C 1
ATOM 571 O O . GLY A 1 73 ? -11.127 -2.314 7.678 1.00 83.62 73 GLY A O 1
ATOM 572 N N . ASN A 1 74 ? -9.049 -1.994 8.456 1.00 83.94 74 ASN A N 1
ATOM 573 C CA . ASN A 1 74 ? -8.462 -1.723 7.146 1.00 83.94 74 ASN A CA 1
ATOM 574 C C . ASN A 1 74 ? -8.440 -2.979 6.259 1.00 83.94 74 ASN A C 1
ATOM 576 O O . ASN A 1 74 ? -8.784 -2.901 5.083 1.00 83.94 74 ASN A O 1
ATOM 580 N N . TRP A 1 75 ? -8.087 -4.144 6.806 1.00 87.62 75 TRP A N 1
ATOM 581 C CA . TRP A 1 75 ? -8.055 -5.395 6.043 1.00 87.62 75 TRP A CA 1
ATOM 582 C C . TRP A 1 75 ? -9.429 -5.822 5.537 1.00 87.62 75 TRP A C 1
ATOM 584 O O . TRP A 1 75 ? -9.546 -6.236 4.388 1.00 87.62 75 TRP A O 1
ATOM 594 N N . LEU A 1 76 ? -10.474 -5.636 6.344 1.00 86.38 76 LEU A N 1
ATOM 595 C CA . LEU A 1 76 ? -11.858 -5.911 5.952 1.00 86.38 76 LEU A CA 1
ATOM 596 C C . LEU A 1 76 ? -12.347 -5.029 4.791 1.00 86.38 76 LEU A C 1
ATOM 598 O O . LEU A 1 76 ? -13.329 -5.379 4.141 1.00 86.38 76 LEU A O 1
ATOM 602 N N . THR A 1 77 ? -11.680 -3.905 4.497 1.00 84.81 77 THR A N 1
ATOM 603 C CA . THR A 1 77 ? -12.011 -3.086 3.317 1.00 84.81 77 THR A CA 1
ATOM 604 C C . THR A 1 77 ? -11.422 -3.623 2.012 1.00 84.81 77 THR A C 1
ATOM 606 O O . THR A 1 77 ? -11.831 -3.170 0.945 1.00 84.81 77 THR A O 1
ATOM 609 N N . VAL A 1 78 ? -10.491 -4.583 2.074 1.00 86.00 78 VAL A N 1
ATOM 610 C CA . VAL A 1 78 ? -9.856 -5.201 0.904 1.00 86.00 78 VAL A CA 1
ATOM 611 C C . VAL A 1 78 ? -10.549 -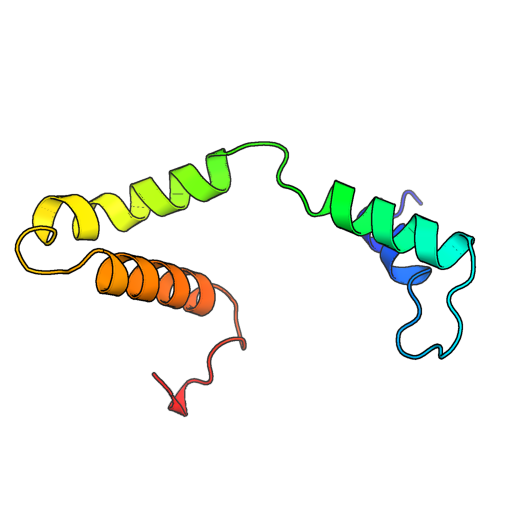6.539 0.604 1.00 86.00 78 VAL A C 1
ATOM 613 O O . VAL A 1 78 ? -10.394 -7.492 1.375 1.00 86.00 78 VAL A O 1
ATOM 616 N N . PRO A 1 79 ? -11.309 -6.656 -0.503 1.00 85.38 79 PRO A N 1
ATOM 617 C CA . PRO A 1 79 ? -12.023 -7.886 -0.831 1.00 85.38 79 PRO A CA 1
ATOM 618 C C . PRO A 1 79 ? -11.075 -9.081 -0.974 1.00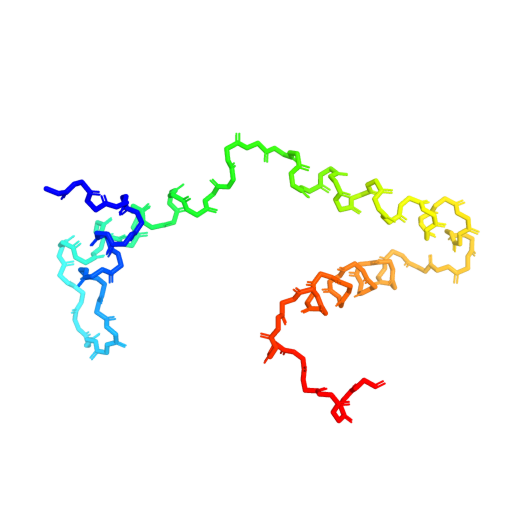 85.38 79 PRO A C 1
ATOM 620 O O . PRO A 1 79 ? -10.073 -9.005 -1.681 1.00 85.38 79 PRO A O 1
ATOM 623 N N . GLY A 1 80 ? -11.406 -10.193 -0.313 1.00 85.12 80 GLY A N 1
ATOM 624 C CA . GLY A 1 80 ? -10.635 -11.438 -0.381 1.00 85.12 80 GLY A CA 1
ATOM 625 C C . GLY A 1 80 ? -9.371 -11.480 0.484 1.00 85.12 80 GLY A C 1
ATOM 626 O O . GLY A 1 80 ? -8.675 -12.491 0.456 1.00 85.12 80 GLY A O 1
ATOM 627 N N . LEU A 1 81 ? -9.074 -10.429 1.259 1.00 87.25 81 LEU A N 1
ATOM 628 C CA . LEU A 1 81 ? -7.909 -10.408 2.152 1.00 87.25 81 LEU A CA 1
ATOM 629 C C . LEU A 1 81 ? -8.149 -11.162 3.470 1.00 87.25 81 LEU A C 1
ATOM 631 O O . LEU A 1 81 ? -7.230 -11.789 3.988 1.00 87.25 81 LEU A O 1
ATOM 635 N N . VAL A 1 82 ? -9.374 -11.110 4.003 1.00 87.00 82 VAL A N 1
ATOM 636 C CA . VAL A 1 82 ? -9.784 -11.849 5.207 1.00 87.00 82 VAL A CA 1
ATOM 637 C C . VAL A 1 82 ? -10.798 -12.921 4.795 1.00 87.00 82 VAL A C 1
ATOM 639 O O . VAL A 1 82 ? -11.825 -12.570 4.202 1.00 87.00 82 VAL A O 1
ATOM 642 N N . PRO A 1 83 ? -10.540 -14.214 5.064 1.00 84.44 83 PRO A N 1
ATOM 643 C CA . PRO A 1 83 ? -11.515 -15.269 4.820 1.00 84.44 83 PRO A CA 1
ATOM 644 C C . PRO A 1 83 ? -12.777 -15.029 5.652 1.00 84.44 83 PRO A C 1
ATOM 646 O O . PRO A 1 83 ? -12.697 -14.781 6.850 1.00 84.44 83 PRO A O 1
ATOM 649 N N . VAL A 1 84 ? -13.956 -15.135 5.036 1.00 74.19 84 VAL A N 1
ATOM 650 C CA . VAL A 1 84 ? -15.242 -14.930 5.737 1.00 74.19 84 VAL A CA 1
ATOM 651 C C . VAL A 1 84 ? -15.462 -15.967 6.847 1.00 74.19 84 VAL A C 1
ATOM 653 O O . VAL A 1 84 ? -16.198 -15.702 7.785 1.00 74.19 84 VAL A O 1
ATOM 656 N N . SER A 1 85 ? -14.806 -17.128 6.764 1.00 78.75 85 SER A N 1
ATOM 657 C CA . SER A 1 85 ? -14.820 -18.157 7.812 1.00 78.75 85 SER A CA 1
ATOM 658 C C . SER A 1 85 ? -14.133 -17.737 9.111 1.00 78.75 85 SER A C 1
ATOM 660 O O . SER A 1 85 ? -14.378 -18.360 10.140 1.00 78.75 85 SER A O 1
ATOM 662 N N . ASP A 1 86 ? -13.262 -16.728 9.045 1.00 67.50 86 ASP A N 1
ATOM 663 C CA . ASP A 1 86 ? -12.375 -16.324 10.138 1.00 67.50 86 ASP A CA 1
ATOM 664 C C . ASP A 1 86 ? -12.862 -15.032 10.826 1.00 67.50 86 ASP A C 1
ATOM 666 O O . ASP A 1 86 ? -12.202 -14.532 11.740 1.00 67.50 86 ASP A O 1
ATOM 670 N N . ILE A 1 87 ? -13.996 -14.485 10.366 1.00 61.31 87 ILE A N 1
ATOM 671 C CA . ILE A 1 87 ? -14.703 -13.322 10.929 1.00 61.31 87 ILE A CA 1
ATOM 672 C C . ILE A 1 87 ? -15.832 -13.823 11.829 1.00 61.31 87 ILE A C 1
ATOM 674 O O . ILE A 1 87 ? -15.948 -13.293 12.957 1.00 61.31 87 ILE A O 1
#